Protein AF-A0A1I1NKI8-F1 (afdb_monomer_lite)

Foldseek 3Di:
DDPVVVVVVVVVVVVVVDDDDDDDQKDWDWDWADPDPPDIDIDIDIDGHPPDDDDDPDADVVGDDDDDDD

Structure (mmCIF, N/CA/C/O backbone):
data_AF-A0A1I1NKI8-F1
#
_entry.id   AF-A0A1I1NKI8-F1
#
loop_
_atom_site.group_PDB
_atom_site.id
_atom_site.type_symbol
_atom_site.label_atom_id
_atom_site.label_alt_id
_atom_site.label_comp_id
_atom_site.label_asym_id
_atom_site.label_entity_id
_atom_site.label_seq_id
_atom_site.pdbx_PDB_ins_code
_atom_site.Cartn_x
_atom_site.Cartn_y
_atom_site.Cartn_z
_atom_site.occupancy
_atom_site.B_iso_or_equiv
_atom_site.auth_seq_id
_atom_site.auth_comp_id
_atom_site.auth_asym_id
_atom_site.auth_atom_id
_atom_site.pdbx_PDB_model_num
ATOM 1 N N . MET A 1 1 ? 28.965 33.034 20.243 1.00 63.19 1 MET A N 1
ATOM 2 C CA . MET A 1 1 ? 28.191 31.777 20.144 1.00 63.19 1 MET A CA 1
ATOM 3 C C . MET A 1 1 ? 29.164 30.621 20.315 1.00 63.19 1 MET A C 1
ATOM 5 O O . MET A 1 1 ? 30.187 30.621 19.643 1.00 63.19 1 MET A O 1
ATOM 9 N N . ASN A 1 2 ? 28.925 29.699 21.250 1.00 85.06 2 ASN A N 1
ATOM 10 C CA . ASN A 1 2 ? 29.886 28.627 21.536 1.00 85.06 2 ASN A CA 1
ATOM 11 C C . ASN A 1 2 ? 30.013 27.706 20.309 1.00 85.06 2 ASN A C 1
ATOM 13 O O . ASN A 1 2 ? 28.995 27.281 19.766 1.00 85.06 2 ASN A O 1
ATOM 17 N N . LYS A 1 3 ? 31.241 27.378 19.879 1.00 89.06 3 LYS A N 1
ATOM 18 C CA . LYS A 1 3 ? 31.519 26.519 18.704 1.00 89.06 3 LYS A CA 1
ATOM 19 C C . LYS A 1 3 ? 30.715 25.211 18.727 1.00 89.06 3 LYS A C 1
ATOM 21 O O . LYS A 1 3 ? 30.232 24.763 17.694 1.00 89.06 3 LYS A O 1
ATOM 26 N N . ASN A 1 4 ? 30.508 24.652 19.915 1.00 92.12 4 ASN A N 1
ATOM 27 C CA . ASN A 1 4 ? 29.742 23.422 20.111 1.00 92.12 4 ASN A CA 1
ATOM 28 C C . ASN A 1 4 ? 28.250 23.609 19.802 1.00 92.12 4 ASN A C 1
ATOM 30 O O . ASN A 1 4 ? 27.645 22.736 19.196 1.00 92.12 4 ASN A O 1
ATOM 34 N N . VAL A 1 5 ? 27.671 24.762 20.153 1.00 94.50 5 VAL A N 1
ATOM 35 C CA . VAL A 1 5 ? 26.270 25.086 19.833 1.00 94.50 5 VAL A CA 1
ATOM 36 C C . VAL A 1 5 ? 26.097 25.203 18.322 1.00 94.50 5 VAL A C 1
ATOM 38 O O . VAL A 1 5 ? 25.168 24.629 17.768 1.00 94.50 5 VAL A O 1
ATOM 41 N N . PHE A 1 6 ? 27.038 25.863 17.642 1.00 95.25 6 PHE A N 1
ATOM 42 C CA . PHE A 1 6 ? 27.031 25.950 16.182 1.00 95.25 6 PHE A CA 1
ATOM 43 C C . PHE A 1 6 ? 27.111 24.566 15.515 1.00 95.25 6 PHE A C 1
ATOM 45 O O . PHE A 1 6 ? 26.334 24.277 14.610 1.00 95.25 6 PHE A O 1
ATOM 52 N N . LEU A 1 7 ? 28.001 23.690 15.994 1.00 95.81 7 LEU A N 1
ATOM 53 C CA . LEU A 1 7 ? 28.148 22.329 15.467 1.00 95.81 7 LEU A CA 1
ATOM 54 C C . LEU A 1 7 ? 26.898 21.468 15.693 1.00 95.81 7 LEU A C 1
ATOM 56 O O . LEU A 1 7 ? 26.508 20.720 14.801 1.00 95.81 7 LEU A O 1
ATOM 60 N N . ILE A 1 8 ? 26.248 21.594 16.852 1.00 95.88 8 ILE A N 1
ATOM 61 C CA . ILE A 1 8 ? 25.000 20.878 17.148 1.00 95.88 8 ILE A CA 1
ATOM 62 C C . ILE A 1 8 ? 23.875 21.359 16.227 1.00 95.88 8 ILE A C 1
ATOM 64 O O . ILE A 1 8 ? 23.179 20.536 15.638 1.00 95.88 8 ILE A O 1
ATOM 68 N N . CYS A 1 9 ? 23.723 22.673 16.046 1.00 94.88 9 CYS A N 1
ATOM 69 C CA . CYS A 1 9 ? 22.742 23.229 15.113 1.00 94.88 9 CYS A CA 1
ATOM 70 C C . CYS A 1 9 ? 22.977 22.739 13.678 1.00 94.88 9 CYS A C 1
ATOM 72 O O . CYS A 1 9 ? 22.026 22.384 12.986 1.00 94.88 9 CYS A O 1
ATOM 74 N N . LEU A 1 10 ? 24.240 22.674 13.251 1.00 94.31 10 LEU A N 1
ATOM 75 C CA . LEU A 1 10 ? 24.611 22.183 11.928 1.00 94.31 10 LEU A CA 1
ATOM 76 C C . LEU A 1 10 ? 24.269 20.695 11.754 1.00 94.31 10 LEU A C 1
ATOM 78 O O . LEU A 1 10 ? 23.714 20.308 10.730 1.00 94.31 10 LEU A O 1
ATOM 82 N N . LEU A 1 11 ? 24.537 19.864 12.763 1.00 93.75 11 LEU A N 1
ATOM 83 C CA . LEU A 1 11 ? 24.195 18.441 12.739 1.00 93.75 11 LEU A CA 1
ATOM 84 C C . LEU A 1 11 ? 22.677 18.214 12.667 1.00 93.75 11 LEU A C 1
ATOM 86 O O . LEU A 1 11 ? 22.212 17.407 11.864 1.00 93.75 11 LEU A O 1
ATOM 90 N N . LEU A 1 12 ? 21.903 18.950 13.468 1.00 92.81 12 LEU A N 1
ATOM 91 C CA . LEU A 1 12 ? 20.439 18.869 13.463 1.00 92.81 12 LEU A CA 1
ATOM 92 C C . LEU A 1 12 ? 19.840 19.297 12.118 1.00 92.81 12 LEU A C 1
ATOM 94 O O . LEU A 1 12 ? 18.856 18.708 11.676 1.00 92.81 12 LEU A O 1
ATOM 98 N N . PHE A 1 13 ? 20.452 20.276 11.448 1.00 91.75 13 PHE A N 1
ATOM 99 C CA . PHE A 1 13 ? 20.052 20.693 10.106 1.00 91.75 13 PHE A CA 1
ATOM 100 C C . PHE A 1 13 ? 20.267 19.590 9.060 1.00 91.75 13 PHE A C 1
ATOM 102 O O . PHE A 1 13 ? 19.418 19.387 8.202 1.00 91.75 13 PHE A O 1
ATOM 109 N N . PHE A 1 14 ? 21.361 18.827 9.135 1.00 90.00 14 PHE A N 1
ATOM 110 C CA . PHE A 1 14 ? 21.582 17.720 8.198 1.00 90.00 14 PHE A CA 1
ATOM 111 C C . PHE A 1 14 ? 20.657 16.524 8.449 1.00 90.00 14 PHE A C 1
ATOM 113 O O . PHE A 1 14 ? 20.227 15.872 7.497 1.00 90.00 14 PHE A O 1
ATOM 120 N N . LEU A 1 15 ? 20.303 16.255 9.708 1.00 87.50 15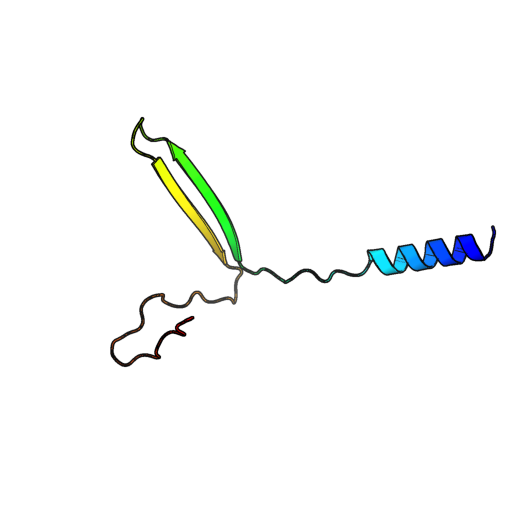 LEU A N 1
ATOM 121 C CA . LEU A 1 15 ? 19.384 15.170 10.064 1.00 87.50 15 LEU A CA 1
ATOM 122 C C . LEU A 1 15 ? 17.945 15.415 9.582 1.00 87.50 15 LEU A C 1
ATOM 124 O O . LEU A 1 15 ? 17.220 14.452 9.348 1.00 87.50 15 LEU A O 1
ATOM 128 N N . SER A 1 16 ? 17.525 16.671 9.401 1.00 85.00 16 SER A N 1
ATOM 129 C CA . SER A 1 16 ? 16.159 16.999 8.970 1.00 85.00 16 SER A CA 1
ATOM 130 C C . SER A 1 16 ? 15.928 16.900 7.455 1.00 85.00 16 SER A C 1
ATOM 132 O O . SER A 1 16 ? 14.777 16.862 7.023 1.00 85.00 16 SER A O 1
ATOM 134 N N . ILE A 1 17 ? 16.987 16.828 6.640 1.00 87.19 17 ILE A N 1
ATOM 135 C CA . ILE A 1 17 ? 16.892 16.795 5.166 1.00 87.19 17 ILE A CA 1
ATOM 136 C C . ILE A 1 17 ? 16.704 15.362 4.631 1.00 87.19 17 ILE A C 1
ATOM 138 O O . ILE A 1 17 ? 16.185 15.165 3.532 1.00 87.19 17 ILE A O 1
ATOM 142 N N . GLY A 1 18 ? 17.092 14.340 5.398 1.00 80.44 18 GLY A N 1
ATOM 143 C CA . GLY A 1 18 ? 16.972 12.942 4.986 1.00 80.44 18 GLY A CA 1
ATOM 144 C C . GLY A 1 18 ? 15.516 12.475 4.913 1.00 80.44 18 GLY A C 1
ATOM 145 O O . GLY A 1 18 ? 14.837 12.383 5.931 1.00 80.44 18 GLY A O 1
ATOM 146 N N . GLN A 1 19 ? 15.043 12.136 3.714 1.00 76.50 19 GLN A N 1
ATOM 147 C CA . GLN A 1 19 ? 13.739 11.510 3.486 1.00 76.50 19 GLN A CA 1
ATOM 148 C C . GLN A 1 19 ? 13.968 10.079 2.976 1.00 76.50 19 GLN A C 1
ATOM 150 O O . GLN A 1 19 ? 14.340 9.886 1.822 1.00 76.50 19 GLN A O 1
ATOM 155 N N . ALA A 1 20 ? 13.794 9.078 3.844 1.00 81.19 20 ALA A N 1
ATOM 156 C CA . ALA A 1 20 ? 14.039 7.659 3.542 1.00 81.19 20 ALA A CA 1
ATOM 157 C C . ALA A 1 20 ? 12.756 6.805 3.574 1.00 81.19 20 ALA A C 1
ATOM 159 O O . ALA A 1 20 ? 12.819 5.593 3.78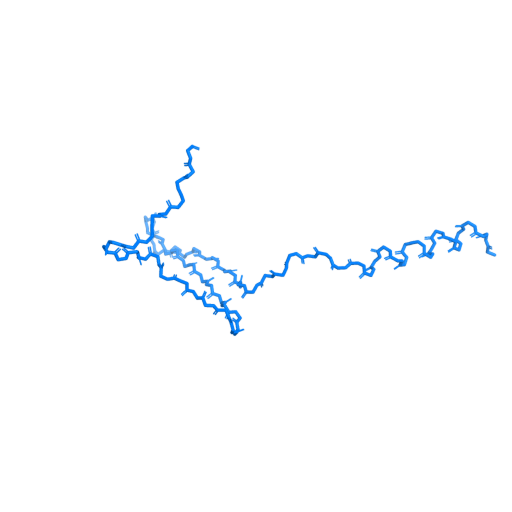2 1.00 81.19 20 ALA A O 1
ATOM 160 N N . GLN A 1 21 ? 11.577 7.416 3.408 1.00 82.88 21 GLN A N 1
ATOM 161 C CA . GLN A 1 21 ? 10.335 6.645 3.362 1.00 82.88 21 GLN A CA 1
ATOM 162 C C . GLN A 1 21 ? 10.276 5.732 2.132 1.00 82.88 21 GLN A C 1
ATOM 164 O O . GLN A 1 21 ? 10.676 6.109 1.030 1.00 82.88 21 GLN A O 1
ATOM 169 N N . ILE A 1 22 ? 9.708 4.541 2.325 1.00 85.25 22 ILE A N 1
ATOM 170 C CA . ILE A 1 22 ? 9.355 3.636 1.232 1.00 85.25 22 ILE A CA 1
ATOM 171 C C . ILE A 1 22 ? 8.359 4.362 0.326 1.00 85.25 22 ILE A C 1
ATOM 173 O O . ILE A 1 22 ? 7.291 4.785 0.775 1.00 85.25 22 ILE A O 1
ATOM 177 N N . TYR A 1 23 ? 8.711 4.507 -0.951 1.00 88.44 23 TYR A N 1
ATOM 178 C CA . TYR A 1 23 ? 7.801 5.060 -1.944 1.00 88.44 23 TYR A CA 1
ATOM 179 C C . TYR A 1 23 ? 6.587 4.137 -2.091 1.00 88.44 23 TYR A C 1
ATOM 181 O O . TYR A 1 23 ? 6.732 2.938 -2.330 1.00 88.44 23 TYR A O 1
ATOM 189 N N . ASN A 1 24 ? 5.389 4.698 -1.918 1.00 89.31 24 ASN A N 1
ATOM 190 C CA . ASN A 1 24 ? 4.143 3.946 -1.961 1.00 89.31 24 ASN A CA 1
ATOM 191 C C . ASN A 1 24 ? 3.269 4.409 -3.141 1.00 89.31 24 ASN A C 1
ATOM 193 O O . ASN A 1 24 ? 2.516 5.373 -2.989 1.00 89.31 24 ASN A O 1
ATOM 197 N N . PRO A 1 25 ? 3.319 3.707 -4.286 1.00 92.00 25 PRO A N 1
ATOM 198 C CA . PRO A 1 25 ? 2.541 4.049 -5.477 1.00 92.00 25 PRO A CA 1
ATOM 199 C C . PRO A 1 25 ? 1.062 3.640 -5.382 1.00 92.00 25 PRO A C 1
ATOM 201 O O . PRO A 1 25 ? 0.300 3.857 -6.323 1.00 92.00 25 PRO A O 1
ATOM 204 N N . VAL A 1 26 ? 0.636 3.010 -4.277 1.00 93.38 26 VAL A N 1
ATOM 205 C CA . VAL A 1 26 ? -0.740 2.538 -4.086 1.00 93.38 26 VAL A CA 1
ATOM 206 C C . VAL A 1 26 ? -1.337 3.138 -2.818 1.00 93.38 26 VAL A C 1
ATOM 208 O O . VAL A 1 26 ? -1.077 2.697 -1.695 1.00 93.38 26 VAL A O 1
ATOM 211 N N . LYS A 1 27 ? -2.231 4.110 -2.991 1.00 92.75 27 LYS A N 1
ATOM 212 C CA . LYS A 1 27 ? -2.996 4.692 -1.883 1.00 92.75 27 LYS A CA 1
ATOM 213 C C . LYS A 1 27 ? -4.172 3.784 -1.551 1.00 92.75 27 LYS A C 1
ATOM 215 O O . LYS A 1 27 ? -5.000 3.503 -2.413 1.00 92.75 27 LYS A O 1
ATOM 220 N N . ARG A 1 28 ? -4.258 3.328 -0.302 1.00 92.00 28 ARG A N 1
ATOM 221 C CA . ARG A 1 28 ? -5.314 2.422 0.176 1.00 92.00 28 ARG A CA 1
ATOM 222 C C . ARG A 1 28 ? -6.244 3.151 1.139 1.00 92.00 28 ARG A C 1
ATOM 224 O O . ARG A 1 28 ? -5.790 3.965 1.937 1.00 92.00 28 ARG A O 1
ATOM 231 N N . LYS A 1 29 ? -7.537 2.847 1.082 1.00 95.06 29 LYS A N 1
ATOM 232 C CA . LYS A 1 29 ? -8.548 3.309 2.035 1.00 95.06 29 LYS A CA 1
ATOM 233 C C . LYS A 1 29 ? -9.517 2.172 2.316 1.00 95.06 29 LYS A C 1
ATOM 235 O O . LYS A 1 29 ? -10.014 1.553 1.381 1.00 95.06 29 LYS A O 1
ATOM 240 N N . THR A 1 30 ? -9.801 1.930 3.584 1.00 96.50 30 THR A N 1
ATOM 241 C CA . THR A 1 30 ? -10.851 1.007 4.009 1.00 96.50 30 THR A CA 1
ATOM 242 C C . THR A 1 30 ? -11.956 1.788 4.710 1.00 96.50 30 THR A C 1
ATOM 244 O O . THR A 1 30 ? -11.688 2.775 5.398 1.00 96.50 30 THR A O 1
ATOM 247 N N . SER A 1 31 ? -13.207 1.387 4.516 1.00 96.75 31 SER A N 1
ATOM 248 C CA . SER A 1 31 ? -14.334 1.885 5.303 1.00 96.75 31 SER A CA 1
ATOM 249 C C . SER A 1 31 ? -15.307 0.765 5.608 1.00 96.75 31 SER A C 1
ATOM 251 O O . SER A 1 31 ? -15.471 -0.157 4.814 1.00 96.75 31 SER A O 1
ATOM 253 N N . VAL A 1 32 ? -15.961 0.880 6.757 1.00 96.94 32 VAL A N 1
ATOM 254 C CA . VAL A 1 32 ? -17.033 -0.015 7.178 1.00 96.94 32 VAL A CA 1
ATOM 255 C C . VAL A 1 32 ? -18.294 0.821 7.322 1.00 96.94 32 VAL A C 1
ATOM 257 O O . VAL A 1 32 ? -18.281 1.835 8.020 1.00 96.94 32 VAL A O 1
ATOM 260 N N . GLN A 1 33 ? -19.369 0.410 6.664 1.00 97.19 33 GLN A N 1
ATOM 261 C CA . GLN A 1 33 ? 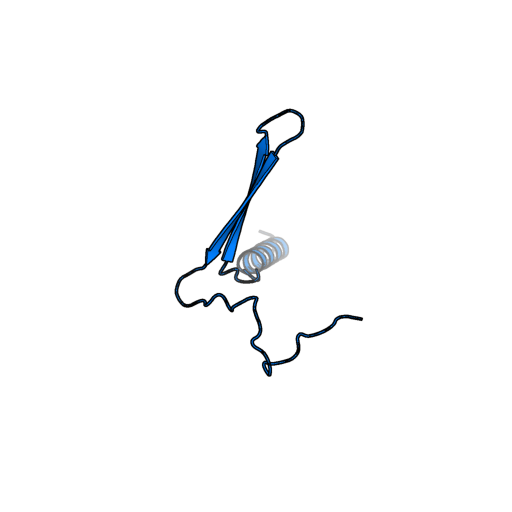-20.675 1.045 6.748 1.00 97.19 33 GLN A CA 1
ATOM 262 C C . GLN A 1 33 ? -21.672 0.049 7.336 1.00 97.19 33 GLN A C 1
ATOM 264 O O . GLN A 1 33 ? -21.863 -1.034 6.796 1.00 97.19 33 GLN A O 1
ATOM 269 N N . LYS A 1 34 ? -22.308 0.404 8.455 1.00 96.88 34 LYS A N 1
ATOM 270 C CA . LYS A 1 34 ? -23.391 -0.405 9.026 1.00 96.88 34 LYS A CA 1
ATOM 271 C C . LYS A 1 34 ? -24.624 -0.291 8.128 1.00 96.88 34 LYS A C 1
ATOM 273 O O . LYS A 1 34 ? -25.052 0.826 7.841 1.00 96.88 34 LYS A O 1
ATOM 278 N N . ILE A 1 35 ? -25.183 -1.425 7.71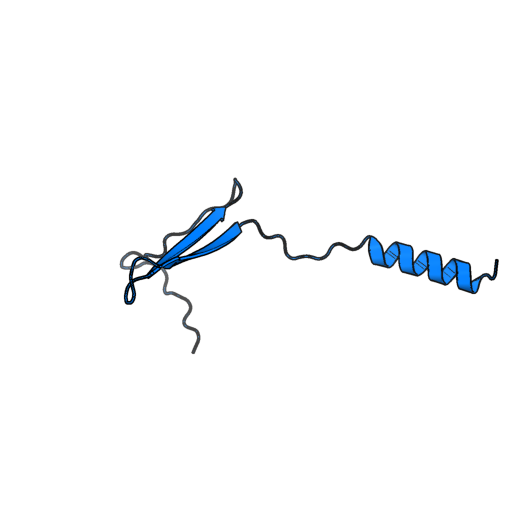4 1.00 97.44 35 ILE A N 1
ATOM 279 C CA . ILE A 1 35 ? -26.442 -1.498 6.957 1.00 97.44 35 ILE A CA 1
ATOM 280 C C . ILE A 1 35 ? -27.588 -1.874 7.901 1.00 97.44 35 ILE A C 1
ATOM 282 O O . ILE A 1 35 ? -28.650 -1.258 7.862 1.00 97.44 35 ILE A O 1
ATOM 286 N N . SER A 1 36 ? -27.360 -2.837 8.794 1.00 97.31 36 SER A N 1
ATOM 287 C CA . SER A 1 36 ? -28.335 -3.284 9.791 1.00 97.31 36 SER A CA 1
ATOM 288 C C . SER A 1 36 ? -27.630 -3.775 11.058 1.00 97.31 36 SER A C 1
ATOM 290 O O . SER A 1 36 ? -26.410 -3.681 11.181 1.00 97.31 36 SER A O 1
ATOM 292 N N . ASP A 1 37 ? -28.376 -4.294 12.031 1.00 95.56 37 ASP A N 1
ATOM 293 C CA . ASP A 1 37 ? -27.790 -4.847 13.259 1.00 95.56 37 ASP A CA 1
ATOM 294 C C . ASP A 1 37 ? -26.903 -6.074 13.021 1.00 95.56 37 ASP A C 1
ATOM 296 O O . ASP A 1 37 ? -26.047 -6.371 13.854 1.00 95.56 37 ASP A O 1
ATOM 300 N N . THR A 1 38 ? -27.053 -6.738 11.872 1.00 96.75 38 THR A N 1
ATOM 301 C CA . THR A 1 38 ? -26.278 -7.935 11.509 1.00 96.75 38 THR A CA 1
ATOM 302 C C . THR A 1 38 ? -25.494 -7.796 10.203 1.00 96.75 38 THR A C 1
ATOM 304 O O . THR A 1 38 ? -24.669 -8.656 9.908 1.00 96.75 38 THR A O 1
ATOM 307 N N . GLU A 1 39 ? -25.676 -6.704 9.452 1.00 97.06 39 GLU A N 1
ATOM 308 C CA . GLU A 1 39 ? -25.035 -6.502 8.149 1.00 97.06 39 GLU A CA 1
ATOM 309 C C . GLU A 1 39 ? -24.197 -5.228 8.097 1.00 97.06 39 GLU A C 1
ATOM 311 O O . GLU A 1 39 ? -24.618 -4.141 8.509 1.00 97.06 39 GLU A O 1
ATOM 316 N N . TYR A 1 40 ? -23.006 -5.372 7.524 1.00 97.50 40 TYR A N 1
ATOM 317 C CA . TYR A 1 40 ? -22.041 -4.302 7.339 1.00 97.50 40 TYR A CA 1
ATOM 318 C C . TYR A 1 40 ? -21.425 -4.420 5.950 1.00 97.50 40 TYR A C 1
ATOM 320 O O . TYR A 1 40 ? -21.055 -5.506 5.509 1.00 97.50 40 TYR A O 1
ATOM 328 N N . GLU A 1 41 ? -21.262 -3.287 5.284 1.00 97.38 41 GLU A N 1
ATOM 329 C CA . GLU A 1 41 ? -20.506 -3.186 4.049 1.00 97.38 41 GLU A CA 1
ATOM 330 C C . GLU A 1 41 ? -19.056 -2.820 4.358 1.00 97.38 41 GLU A C 1
ATOM 332 O O . GLU A 1 41 ? -18.775 -1.813 5.012 1.00 97.38 41 GLU A O 1
ATOM 337 N N . LEU A 1 42 ? -18.124 -3.632 3.861 1.00 96.75 42 LEU A N 1
ATOM 338 C CA . LEU A 1 42 ? -16.696 -3.349 3.891 1.00 96.75 42 LEU A CA 1
ATOM 339 C C . LEU A 1 42 ? -16.257 -2.874 2.507 1.00 96.75 42 LEU A C 1
ATOM 341 O O . LEU A 1 42 ? -16.257 -3.641 1.547 1.00 96.75 42 LEU A O 1
ATOM 345 N N . GLN A 1 43 ? -15.815 -1.626 2.413 1.00 96.94 43 GLN A N 1
ATOM 346 C CA . GLN A 1 43 ? -15.240 -1.085 1.189 1.00 96.94 43 GLN A CA 1
ATOM 347 C C . GLN A 1 43 ? -13.720 -1.015 1.328 1.00 96.94 43 GLN A C 1
ATOM 349 O O . GLN A 1 43 ? -13.198 -0.313 2.194 1.00 96.94 43 GLN A O 1
ATOM 354 N N . ALA A 1 44 ? -13.000 -1.716 0.453 1.00 94.75 44 ALA A N 1
ATOM 355 C CA . ALA A 1 44 ? -11.549 -1.629 0.321 1.00 94.75 44 ALA A CA 1
ATOM 356 C C . ALA A 1 44 ? -11.202 -0.979 -1.024 1.00 94.75 44 ALA A C 1
ATOM 358 O O . ALA A 1 44 ? -11.381 -1.570 -2.086 1.00 94.75 44 ALA A O 1
ATOM 359 N N . LYS A 1 45 ? -10.712 0.260 -0.984 1.00 94.25 45 LYS A N 1
ATOM 360 C CA . LYS A 1 45 ? -10.356 1.052 -2.163 1.00 94.25 45 LYS A CA 1
ATOM 361 C C . LYS A 1 45 ? -8.843 1.169 -2.288 1.00 94.25 45 LYS A C 1
ATOM 363 O O . LYS A 1 45 ? -8.168 1.556 -1.336 1.00 94.25 45 LYS A O 1
ATOM 368 N N . ALA A 1 46 ? -8.322 0.904 -3.481 1.00 92.75 46 ALA A N 1
ATOM 369 C CA . ALA A 1 46 ? -6.933 1.153 -3.845 1.00 92.75 46 ALA A CA 1
ATOM 370 C C . ALA A 1 46 ? -6.879 2.093 -5.056 1.00 92.75 46 ALA A C 1
ATOM 372 O O . ALA A 1 46 ? -7.622 1.914 -6.017 1.00 92.75 46 ALA A O 1
ATOM 373 N N . ILE A 1 47 ? -6.019 3.106 -4.998 1.00 93.56 47 ILE A N 1
ATOM 374 C CA . ILE A 1 47 ? -5.727 4.024 -6.100 1.00 93.56 47 ILE A CA 1
ATOM 375 C C . ILE A 1 47 ? -4.262 3.813 -6.458 1.00 93.56 47 ILE A C 1
ATOM 377 O O . ILE A 1 47 ? -3.386 4.064 -5.630 1.00 93.56 47 ILE A O 1
ATOM 381 N N . ILE A 1 48 ? -4.026 3.311 -7.664 1.00 93.50 48 ILE A N 1
ATOM 382 C CA . ILE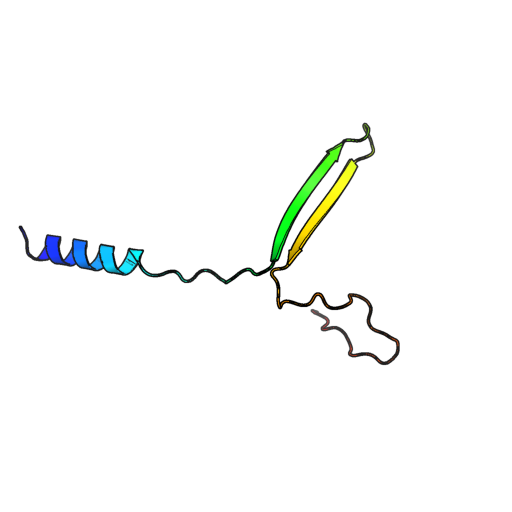 A 1 48 ? -2.702 2.977 -8.183 1.00 93.50 48 ILE A CA 1
ATOM 383 C C . ILE A 1 48 ? -2.226 4.151 -9.042 1.00 93.50 48 ILE A C 1
ATOM 385 O O . ILE A 1 48 ? -2.962 4.616 -9.914 1.00 93.50 48 ILE A O 1
ATOM 389 N N . GLU A 1 49 ? -1.029 4.663 -8.764 1.00 94.31 49 GLU A N 1
ATOM 390 C CA . GLU A 1 49 ? -0.410 5.721 -9.565 1.00 94.31 49 GLU A CA 1
ATOM 391 C C . GLU A 1 49 ? -0.114 5.238 -10.993 1.00 94.31 49 GLU A C 1
ATOM 393 O O . GLU A 1 49 ? 0.134 4.055 -11.235 1.00 94.31 49 GLU A O 1
ATOM 398 N N . ASN A 1 50 ? -0.159 6.157 -11.963 1.00 93.44 50 ASN A N 1
ATOM 399 C CA . ASN A 1 50 ? 0.039 5.811 -13.369 1.00 93.44 50 ASN A CA 1
ATOM 400 C C . ASN A 1 50 ? 1.416 5.158 -13.607 1.00 93.44 50 ASN A C 1
ATOM 402 O O . ASN A 1 50 ? 2.406 5.547 -12.991 1.00 93.44 50 ASN A O 1
ATOM 406 N N . GLY A 1 51 ? 1.477 4.189 -14.524 1.00 92.25 51 GLY A N 1
ATOM 407 C CA . GLY A 1 51 ? 2.687 3.408 -14.815 1.00 92.25 51 GLY A CA 1
ATOM 408 C C . GLY A 1 51 ? 2.872 2.157 -13.947 1.00 92.25 51 GLY A C 1
ATOM 409 O O . GLY A 1 51 ? 3.7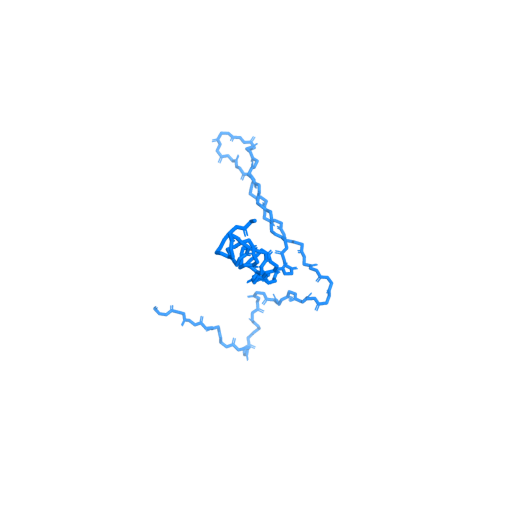59 1.355 -14.224 1.00 92.25 51 GLY A O 1
ATOM 410 N N . TRP A 1 52 ? 2.021 1.949 -12.941 1.00 91.44 52 TRP A N 1
ATOM 411 C CA . TRP A 1 52 ? 1.983 0.717 -12.154 1.00 91.44 52 TRP A CA 1
ATOM 412 C C . TRP A 1 52 ? 0.852 -0.198 -12.627 1.00 91.44 52 TRP A C 1
ATOM 414 O O . TRP A 1 52 ? -0.255 0.254 -12.920 1.00 91.44 52 TRP A O 1
ATOM 424 N N . HIS A 1 53 ? 1.120 -1.502 -12.674 1.00 86.25 53 HIS A N 1
ATOM 425 C CA . HIS A 1 53 ? 0.167 -2.505 -13.144 1.00 86.25 53 HIS A CA 1
ATOM 426 C C . HIS A 1 53 ? -0.309 -3.392 -11.994 1.00 86.25 53 HIS A C 1
ATOM 428 O O . HIS A 1 53 ? 0.495 -3.898 -11.209 1.00 86.25 53 HIS A O 1
ATOM 434 N N . LEU A 1 54 ? -1.625 -3.598 -11.911 1.00 85.38 54 LEU A N 1
ATOM 435 C CA . LEU A 1 54 ? -2.210 -4.612 -11.043 1.00 85.38 54 LEU A CA 1
ATOM 436 C C . LEU A 1 54 ? -2.180 -5.956 -11.771 1.00 85.38 54 LEU A C 1
ATOM 438 O O . LEU A 1 54 ? -2.773 -6.097 -12.840 1.00 85.38 54 LEU A O 1
ATOM 442 N N . TYR A 1 55 ? -1.507 -6.939 -11.183 1.00 82.12 55 TYR A N 1
ATOM 443 C CA . TYR A 1 55 ? -1.508 -8.298 -11.707 1.00 82.12 55 TYR A CA 1
ATOM 444 C C . TYR A 1 55 ? -2.777 -9.042 -11.297 1.00 82.12 55 TYR A C 1
ATOM 446 O O . TYR A 1 55 ? -3.344 -8.808 -10.227 1.00 82.12 55 TYR A O 1
ATOM 454 N N . SER A 1 56 ? -3.213 -9.949 -12.169 1.00 81.19 56 SER A N 1
ATOM 455 C CA . SER A 1 56 ? -4.327 -10.849 -11.891 1.00 81.19 56 SER A CA 1
ATOM 456 C C . SER A 1 56 ? -4.046 -11.679 -10.638 1.00 81.19 56 SER A C 1
ATOM 458 O O . SER A 1 56 ? -2.954 -12.217 -10.474 1.00 81.19 56 SER A O 1
ATOM 460 N N . GLN A 1 57 ? -5.060 -11.819 -9.783 1.00 75.69 57 GLN A N 1
ATOM 461 C CA . GLN A 1 57 ? -5.041 -12.776 -8.670 1.00 75.69 57 GLN A CA 1
ATOM 462 C C . GLN A 1 57 ? -5.307 -14.215 -9.143 1.00 75.69 57 GLN A C 1
ATOM 464 O O . GLN A 1 57 ? -5.100 -15.160 -8.388 1.00 75.69 57 GLN A O 1
ATOM 469 N N . PHE A 1 58 ? -5.764 -14.387 -10.385 1.00 80.31 58 PHE A N 1
ATOM 470 C CA . PHE A 1 58 ? -6.024 -15.685 -10.994 1.00 80.31 58 PHE A CA 1
ATOM 471 C C . PHE A 1 58 ? -4.824 -16.116 -11.828 1.00 80.31 58 PHE A C 1
ATOM 473 O O . PHE A 1 58 ? -4.438 -15.422 -12.774 1.00 80.31 58 PHE A O 1
ATOM 480 N N . VAL A 1 59 ? -4.271 -17.273 -11.481 1.00 78.50 59 VAL A N 1
ATOM 481 C CA . VAL A 1 59 ? -3.259 -17.974 -12.268 1.00 78.50 59 VAL A CA 1
ATOM 482 C C . VAL A 1 59 ? -3.991 -18.984 -13.151 1.00 78.50 59 VAL A C 1
ATOM 484 O O . VAL A 1 59 ? -4.793 -19.768 -12.649 1.00 78.50 59 VAL A O 1
ATOM 487 N N . ALA A 1 60 ? -3.767 -18.931 -14.466 1.00 79.88 60 ALA A N 1
ATOM 488 C CA . ALA A 1 60 ? -4.355 -19.891 -15.400 1.00 79.88 60 ALA A CA 1
ATOM 489 C C . ALA A 1 60 ? -3.790 -21.304 -15.177 1.00 79.88 60 ALA A C 1
ATOM 491 O O . ALA A 1 60 ? -2.708 -21.466 -14.611 1.00 79.88 60 ALA A O 1
ATOM 492 N N . GLU A 1 61 ? -4.503 -22.325 -15.653 1.00 80.06 61 GLU A N 1
ATOM 493 C CA . GLU A 1 61 ? -4.011 -23.703 -15.628 1.00 80.06 61 GLU A CA 1
ATOM 494 C C . GLU A 1 61 ? -2.673 -23.801 -16.388 1.00 80.06 61 GLU A C 1
ATOM 496 O O . GLU A 1 61 ? -2.557 -23.333 -17.521 1.00 80.06 61 GLU A O 1
ATOM 501 N N . GLY A 1 62 ? -1.635 -24.333 -15.732 1.00 80.38 62 GLY A N 1
ATOM 502 C CA . GLY A 1 62 ? -0.257 -24.340 -16.248 1.00 80.38 62 GLY A CA 1
ATOM 503 C C . GLY A 1 62 ? 0.547 -23.049 -16.013 1.00 80.38 62 GLY A C 1
ATOM 504 O O . GLY A 1 62 ? 1.678 -22.942 -16.487 1.00 80.38 62 GLY A O 1
ATOM 505 N N . GLY A 1 63 ? -0.007 -22.066 -15.297 1.00 74.38 63 GLY A N 1
ATOM 506 C CA . GLY A 1 63 ? 0.696 -20.852 -14.884 1.00 74.38 63 GLY A CA 1
ATOM 507 C C . GLY A 1 63 ? 1.689 -21.070 -13.728 1.00 74.38 63 GLY A C 1
ATOM 508 O O . GLY A 1 63 ? 1.765 -22.156 -13.154 1.00 74.38 63 GLY A O 1
ATOM 509 N N . PRO A 1 64 ? 2.483 -20.044 -13.379 1.00 74.12 64 PRO A N 1
ATOM 510 C CA . PRO A 1 64 ? 3.512 -20.153 -12.348 1.00 74.12 64 PRO A CA 1
ATOM 511 C C . PRO A 1 64 ? 2.914 -20.444 -10.965 1.00 74.12 64 PRO A C 1
ATOM 513 O O . PRO A 1 64 ? 1.958 -19.795 -10.542 1.00 74.12 64 PRO A O 1
ATOM 516 N N . ASN A 1 65 ? 3.517 -21.393 -10.245 1.00 71.31 65 ASN A N 1
ATOM 517 C CA . ASN A 1 65 ? 3.119 -21.727 -8.878 1.00 71.31 65 ASN A CA 1
ATOM 518 C C . ASN A 1 65 ? 3.314 -20.519 -7.949 1.00 71.31 65 ASN A C 1
ATOM 520 O O . ASN A 1 65 ? 4.339 -19.836 -8.007 1.00 71.31 65 ASN A O 1
ATOM 524 N N . ASN A 1 66 ? 2.335 -20.266 -7.079 1.00 69.50 66 ASN A N 1
ATOM 525 C CA . ASN A 1 66 ? 2.435 -19.221 -6.067 1.00 69.50 66 ASN A CA 1
ATOM 526 C C . ASN A 1 66 ? 3.499 -19.576 -5.013 1.00 69.50 66 ASN A C 1
ATOM 528 O O . ASN A 1 66 ? 3.686 -20.737 -4.653 1.00 69.50 66 ASN A O 1
ATOM 532 N N . THR A 1 67 ? 4.190 -18.563 -4.489 1.00 71.12 67 THR A N 1
ATOM 533 C CA . THR A 1 67 ? 5.107 -18.746 -3.359 1.00 71.12 67 THR A CA 1
ATOM 534 C C . THR A 1 67 ? 4.306 -19.162 -2.127 1.00 71.12 67 THR A C 1
ATOM 536 O O . THR A 1 67 ? 3.546 -18.365 -1.576 1.00 71.12 67 THR A O 1
ATOM 539 N N . THR A 1 68 ? 4.472 -20.406 -1.687 1.00 73.44 68 THR A N 1
ATOM 540 C CA . THR A 1 68 ? 3.927 -20.899 -0.421 1.00 73.44 68 THR A CA 1
ATOM 541 C C . THR A 1 68 ? 4.862 -20.514 0.720 1.00 73.44 68 THR A C 1
ATOM 543 O O . THR A 1 68 ? 6.031 -20.900 0.718 1.00 73.44 68 THR A O 1
ATOM 546 N N . PHE A 1 69 ? 4.353 -19.766 1.695 1.00 66.88 69 PHE A N 1
ATOM 547 C CA . PHE A 1 69 ? 5.027 -19.575 2.978 1.00 66.88 69 PHE A CA 1
ATOM 548 C C . PHE A 1 69 ? 4.602 -20.728 3.895 1.00 66.88 69 PHE A C 1
ATOM 550 O O . PHE A 1 69 ? 3.403 -20.914 4.106 1.00 66.88 69 PHE A O 1
ATOM 557 N N . GLY A 1 70 ? 5.569 -21.542 4.324 1.00 61.03 70 GLY A N 1
ATOM 558 C CA . GLY A 1 70 ? 5.362 -22.651 5.264 1.00 61.03 70 GLY A CA 1
ATOM 559 C C . GLY A 1 70 ? 5.372 -22.211 6.719 1.00 61.03 70 GLY A C 1
ATOM 560 O O . GLY A 1 70 ? 5.828 -21.076 6.989 1.00 61.03 70 GLY A O 1
#

Organism: NCBI:txid739143

pLDDT: mean 87.8, std 9.31, range [61.03, 97.5]

Sequence (70 aa):
MNKNVFLICLLLFFLSIGQAQIYNPVKRKTSVQKISDTEYELQAKAIIENGWHLYSQFVAEGGPNNTTFG

Radius of gyration: 24.19 Å; chains: 1; bounding box: 60×56×38 Å

Secondary structure (DSSP, 8-state):
--HHHHHHHHHHHHHTT---PPP--EEEEEEEEE-SSS-EEEEEEEEEPTT--PPPSPPPTTPPPP----